Protein 6SYG (pdb70)

Foldseek 3Di:
DVQLVLVCQLPQLCPPQDPVLSVLVSVQKDKDWAAAFAWPAAFFDFLFKKKFWQAAWKFKDQVNHTDDIDGHGAIEGAQLPPDPGTAGFRTIIGGHHTTIMIMGTSVSVVVSCVVVVVSVVSNSVRDDHRYYGGD

Sequence (135 aa):
GAMGRSLLQHCKPFRGATKGCLRALAMMKFKTTHAPPGDTLLVHAGDLLTALYFISRGSIEILRGDDVVVAILGKNDIFGEPLNLYARPGKSNGDVRALTYCCDLHKIHRDDLLEVLDMYPEFSDHFWSSSLEITFNLRD

Nearest PDB structures (foldseek):
  4l11-assembly1_A  TM=9.552E-01  e=1.333E-21  Anopheles gambiae
  4f8a-assembly1_A  TM=9.637E-01  e=8.005E-19  Mus musculus
  4llo-assembly2_C  TM=9.633E-01  e=3.661E-18  Mus musculus
  7yid-assembly1_A  TM=9.617E-01  e=4.427E-18  Homo sapiens
  6pbx-assembly1_A  TM=9.293E-01  e=2.070E-18  Rattus norvegicus

GO terms:
  GO:0005242 inward rectifier potassium channel activity (F, IDA)
  GO:0006813 potassium ion transport (P, IDA)
  GO:0005216 monoatomic ion channel activity (F, IDA)
  GO:0005249 voltage-gated potassium channel activity (F, IDA)
  GO:0005267 potassium channel activity (F, IDA)
  GO:0042391 regulation of membrane potential (P, IDA)
  GO:0044877 protein-containing complex binding (F, IDA)
  GO:0021510 spinal cord development (P, IEP)
  GO:0097110 scaffold protein binding (F, IPI)
  GO:0005515 protein binding (F, IPI)

B-factor: mean 19.95, std 10.57, range [8.46, 58.56]

InterPro domains:
  IPR000014 PAS domain [PF13426] (37-129)
  IPR000014 PAS domain [PS50112] (41-70)
  IPR000014 PAS domain [TIGR00229] (38-128)
  IPR000014 PAS domain [cd00130] (41-132)
  IPR000595 Cyclic nucleotide-binding domain [PF00027] (764-845)
  IPR000595 Cyclic nucleotide-binding domain [PS50042] (744-844)
  IPR000595 Cyclic nucleotide-binding domain [SM00100] (744-862)
  IPR000595 Cyclic nucleotide-binding domain [cd00038] (744-855)
  IPR000700 PAS-associated, C-terminal [PS50113] (92-144)
  IPR001610 PAC motif [SM00086] (93-135)
  IPR003938 Potassium channel, voltage-dependent, EAG/ELK/ERG-like [PR01463] (404-413)
  IPR003938 Potassium channel, voltage-dependent, EAG/ELK/ERG-like [PR01463] (422-429)
  IPR003938 Potassium channel, voltage-dependent, EAG/ELK/ERG-like [PR01463] (458-468)
  IPR003938 Potassium channel, voltage-dependent, EAG/ELK/ERG-like [PR01463] (469-478)
  IPR003938 Potassium channel, voltage-dependent, EAG/ELK/ERG-like [PR01463] (561-571)
  IPR003938 Potassium channel, voltage-dependent, EAG/ELK/ERG-like [PR01463] (613-630)
  IPR003938 Potassium channel, voltage-dependent, EAG/ELK/ERG-like [PR01463] (639-650)
  IPR003938 Potassium channel, voltage-dependent, EAG/ELK/ERG-like [PR01463] (657-666)
  IPR003938 Potassium channel, voltage-dependent, EAG/ELK/ERG-like [PR01463] (707-714)
  IPR003938 Potassium channel, voltage-dependent, EAG/ELK/ERG-like [PR01463] (824-832)

Radius of gyration: 14.23 Å; Cα contacts (8 Å, |Δi|>4): 290; chains: 1; bounding box: 32×26×42 Å

Structure (mmCIF, N/CA/C/O backbone):
data_6SYG
#
_entry.id   6SYG
#
_cell.length_a   57.493
_cell.length_b   90.649
_cell.length_c   61.111
_cell.angle_alpha   90.000
_cell.angle_beta   90.000
_cell.angle_gamma   90.000
#
_symmetry.space_group_name_H-M   'C 2 2 21'
#
loop_
_entity.id
_entity.type
_entity.pdbx_description
1 polymer 'Potassium voltage-gated channel subfamily H member 2'
2 water water
#
loop_
_atom_site.group_PDB
_atom_site.id
_atom_site.type_symbol
_atom_site.label_atom_id
_atom_site.label_alt_id
_atom_site.label_comp_id
_atom_site.label_asym_id
_atom_site.label_entity_id
_atom_site.label_seq_id
_atom_site.pdbx_PDB_ins_code
_atom_site.Cartn_x
_atom_site.Cartn_y
_atom_site.Cartn_z
_atom_site.occupancy
_atom_site.B_iso_or_equiv
_atom_site.auth_seq_id
_atom_site.auth_comp_id
_atom_site.auth_asym_id
_atom_site.auth_atom_id
_atom_site.pdbx_PDB_model_num
ATOM 1 N N . GLY A 1 1 ? -17.93746 -20.24191 14.13125 1.000 23.00761 730 GLY A N 1
ATOM 2 C CA . GLY A 1 1 ? -19.20191 -19.68080 13.68522 1.000 22.34445 730 GLY A CA 1
ATOM 3 C C . GLY A 1 1 ? -19.56097 -20.11155 12.27500 1.000 26.80454 730 GLY A C 1
ATOM 4 O O . GLY A 1 1 ? -18.77823 -20.81019 11.63886 1.000 24.44352 730 GLY A O 1
ATOM 5 N N . ALA A 1 2 ? -20.73524 -19.68888 11.78503 1.000 25.29422 731 ALA A N 1
ATOM 6 C CA . ALA A 1 2 ? -21.20430 -20.15380 10.48038 1.000 19.86277 731 ALA A CA 1
ATOM 7 C C . ALA A 1 2 ? -20.27412 -19.70794 9.36197 1.000 17.28172 731 ALA A C 1
ATOM 8 O O . ALA A 1 2 ? -19.95905 -20.49821 8.46923 1.000 20.06174 731 ALA A O 1
ATOM 10 N N . MET A 1 3 ? -19.81514 -18.45182 9.39101 1.000 18.80140 732 MET A N 1
ATOM 11 C CA . MET A 1 3 ? -18.92263 -18.00400 8.32504 1.000 15.63270 732 MET A CA 1
ATOM 12 C C . MET A 1 3 ? -17.61427 -18.78510 8.33670 1.000 14.26535 732 MET A C 1
ATOM 13 O O . MET A 1 3 ? -17.10942 -19.16957 7.27335 1.000 16.33463 732 MET A O 1
ATOM 18 N N . GLY A 1 4 ? -17.03454 -19.00655 9.52102 1.000 14.39664 733 GLY A N 1
ATOM 19 C CA . GLY A 1 4 ? -15.80791 -19.78111 9.58427 1.000 15.75772 733 GLY A CA 1
ATOM 20 C C . GLY A 1 4 ? -15.97959 -21.15903 8.97877 1.000 16.67934 733 GLY A C 1
ATOM 21 O O . GLY A 1 4 ? -15.15877 -21.60200 8.16985 1.000 15.14413 733 GLY A O 1
ATOM 22 N N . ARG A 1 5 ? -17.09508 -21.81743 9.29037 1.000 14.40405 734 ARG A N 1
ATOM 23 C CA . ARG A 1 5 ? -17.35935 -23.13070 8.71503 1.000 13.68871 734 ARG A CA 1
ATOM 24 C C . ARG A 1 5 ? -17.52980 -23.05045 7.20723 1.000 16.20473 734 ARG A C 1
ATOM 25 O O . ARG A 1 5 ? -17.06643 -23.93732 6.47796 1.000 16.98938 734 ARG A O 1
ATOM 33 N N . SER A 1 6 ? -18.20466 -22.00224 6.72400 1.000 15.05026 735 SER A N 1
ATOM 34 C CA . SER A 1 6 ? -18.36681 -21.82997 5.28513 1.000 17.55549 735 SER A CA 1
ATOM 35 C C . SER A 1 6 ? -17.01830 -21.65253 4.59740 1.000 17.29414 735 SER A C 1
ATOM 36 O O . SER A 1 6 ? -16.78292 -22.20250 3.50896 1.000 16.16713 735 SER A O 1
ATOM 39 N N . LEU A 1 7 ? -16.12511 -20.87379 5.21157 1.000 14.75060 736 LEU A N 1
ATOM 40 C CA . LEU A 1 7 ? -14.82070 -20.64105 4.60474 1.000 13.41702 736 LEU A CA 1
ATOM 41 C C . LEU A 1 7 ? -14.01379 -21.92429 4.51337 1.000 12.49930 736 LEU A C 1
ATOM 42 O O . LEU A 1 7 ? -13.24692 -22.09521 3.55954 1.000 14.87882 736 LEU A O 1
ATOM 47 N N . LEU A 1 8 ? -14.18047 -22.84194 5.47276 1.000 12.52990 737 LEU A N 1
ATOM 48 C CA . LEU A 1 8 ? -13.42866 -24.08827 5.43992 1.000 14.02245 737 LEU A CA 1
ATOM 49 C C . LEU A 1 8 ? -13.75607 -24.93034 4.21227 1.000 15.15439 737 LEU A C 1
ATOM 50 O O . LEU A 1 8 ? -12.97508 -25.81716 3.85604 1.000 14.66673 737 LEU A O 1
ATOM 55 N N . GLN A 1 9 ? -14.88286 -24.68119 3.55128 1.000 17.42523 738 GLN A N 1
ATOM 56 C CA . GLN A 1 9 ? -15.14314 -25.40823 2.31402 1.000 17.58225 738 GLN A CA 1
ATOM 57 C C . GLN A 1 9 ? -14.09867 -25.08886 1.24259 1.000 15.85524 738 GLN A C 1
ATOM 58 O O . GLN A 1 9 ? -13.89904 -25.89646 0.32053 1.000 18.61942 738 GLN A O 1
ATOM 64 N N . HIS A 1 10 ? -13.41354 -23.95076 1.36131 1.000 17.99409 739 HIS A N 1
ATOM 65 C CA . HIS A 1 10 ? -12.24407 -23.61771 0.53836 1.000 17.04106 739 HIS A CA 1
ATOM 66 C C . HIS A 1 10 ? -10.98855 -24.14854 1.23888 1.000 25.34746 739 HIS A C 1
ATOM 67 O O . HIS A 1 10 ? -10.17516 -23.41675 1.81721 1.000 26.13655 739 HIS A O 1
ATOM 74 N N . CYS A 1 11 ? -10.88036 -25.46589 1.20533 1.000 21.25781 740 CYS A N 1
ATOM 75 C CA . CYS A 1 11 ? -9.93409 -26.28465 1.94903 1.000 21.44997 740 CYS A CA 1
ATOM 76 C C . CYS A 1 11 ? -8.51321 -25.72706 2.05417 1.000 22.13451 740 CYS A C 1
ATOM 77 O O . CYS A 1 11 ? -8.08974 -25.32016 3.14190 1.000 20.54263 740 CYS A O 1
ATOM 80 N N . LYS A 1 12 ? -7.76527 -25.68852 0.96314 1.000 17.32942 741 LYS A N 1
ATOM 81 C CA . LYS A 1 12 ? -6.33043 -25.50220 1.15651 1.000 17.25135 741 LYS A CA 1
ATOM 82 C C . LYS A 1 12 ? -5.93987 -24.12177 1.69627 1.000 16.88183 741 LYS A C 1
ATOM 83 O O . LYS A 1 12 ? -5.09730 -24.04447 2.60526 1.000 15.47682 741 LYS A O 1
ATOM 85 N N . PRO A 1 13 ? -6.49045 -23.01082 1.18802 1.000 18.89518 742 PRO A N 1
ATOM 86 C CA . PRO A 1 13 ? -6.02081 -21.70571 1.69531 1.000 16.37331 742 PRO A CA 1
ATOM 87 C C . PRO A 1 13 ? -6.27548 -21.49933 3.17793 1.000 13.97061 742 PRO A C 1
ATOM 88 O O . PRO A 1 13 ? -5.49871 -20.79630 3.84553 1.000 15.05994 742 PRO A O 1
ATOM 92 N N . PHE A 1 14 ? -7.30061 -22.14013 3.73974 1.000 13.38264 743 PHE A N 1
ATOM 93 C CA . PHE A 1 14 ? -7.62089 -21.95805 5.15070 1.000 12.65745 743 PHE A CA 1
ATOM 94 C C . PHE A 1 14 ? -7.04701 -23.05142 6.03040 1.000 10.09031 743 PHE A C 1
ATOM 95 O O . PHE A 1 14 ? -7.22281 -23.00308 7.25613 1.000 11.14867 743 PHE A O 1
ATOM 103 N N . ARG A 1 15 ? -6.36009 -24.02378 5.43206 1.000 11.39858 744 ARG A N 1
ATOM 104 C CA . ARG A 1 15 ? -5.70656 -25.07862 6.20233 1.000 11.27792 744 ARG A CA 1
ATOM 105 C C . ARG A 1 15 ? -4.72705 -24.50350 7.21444 1.000 14.54635 744 ARG A C 1
ATOM 106 O O . ARG A 1 15 ? -3.85458 -23.69482 6.87940 1.000 15.17507 744 ARG A O 1
ATOM 114 N N . GLY A 1 16 ? -4.87588 -24.92115 8.46588 1.000 10.05238 745 GLY A N 1
ATOM 115 C CA . GLY A 1 16 ? -3.94685 -24.50901 9.50365 1.000 11.10709 745 GLY A CA 1
ATOM 116 C C . GLY A 1 16 ? -4.28786 -23.21680 10.19970 1.000 11.93880 745 GLY A C 1
ATOM 117 O O . GLY A 1 16 ? -3.64545 -22.89770 11.21109 1.000 14.00793 745 GLY A O 1
ATOM 118 N N . ALA A 1 17 ? -5.27695 -22.46119 9.71170 1.000 9.20189 746 ALA A N 1
ATOM 119 C CA . ALA A 1 17 ? -5.73220 -21.30234 10.47285 1.000 9.58418 746 ALA A CA 1
ATOM 120 C C . ALA A 1 17 ? -6.21184 -21.74647 11.84815 1.000 10.72360 746 ALA A C 1
ATOM 121 O O . ALA A 1 17 ? -7.07291 -22.63227 11.96066 1.000 11.36402 746 ALA A O 1
ATOM 123 N N . THR A 1 18 ? -5.66651 -21.12347 12.89498 1.000 11.74643 747 THR A N 1
ATOM 124 C CA . THR A 1 18 ? -6.14265 -21.37730 14.25015 1.000 11.57565 747 THR A CA 1
ATOM 125 C C . THR A 1 18 ? -7.52031 -20.76220 14.44017 1.000 10.36287 747 THR A C 1
ATOM 126 O O . THR A 1 18 ? -8.00734 -19.99537 13.60512 1.000 11.73007 747 THR A O 1
ATOM 130 N N . LYS A 1 19 ? -8.14324 -21.09095 15.56732 1.000 10.90499 748 LYS A N 1
ATOM 131 C CA . LYS A 1 19 ? -9.46604 -20.55508 15.85183 1.000 10.27332 748 LYS A CA 1
ATOM 132 C C . LYS A 1 19 ? -9.46220 -19.03512 15.79504 1.000 10.32048 748 LYS A C 1
ATOM 133 O O . LYS A 1 19 ? -10.33798 -18.41610 15.17558 1.000 12.59694 748 LYS A O 1
ATOM 139 N N . GLY A 1 20 ? -8.46563 -18.40813 16.42028 1.000 9.95894 749 GLY A N 1
ATOM 140 C CA . GLY A 1 20 ? -8.45449 -16.95686 16.42963 1.000 9.94300 749 GLY A CA 1
ATOM 141 C C . GLY A 1 20 ? -8.23905 -16.37581 15.04787 1.000 9.55109 749 GLY A C 1
ATOM 142 O O . GLY A 1 20 ? -8.81078 -15.33531 14.70221 1.000 12.04351 749 GLY A O 1
ATOM 143 N N . CYS A 1 21 ? -7.41649 -17.04477 14.23628 1.000 10.07582 750 CYS A N 1
ATOM 144 C CA . CYS A 1 21 ? -7.15981 -16.55669 12.88725 1.000 12.72268 750 CYS A CA 1
ATOM 145 C C . CYS A 1 21 ? -8.38913 -16.74231 12.00609 1.000 12.06011 750 CYS A C 1
ATOM 146 O O . CYS A 1 21 ? -8.80140 -15.82046 11.30428 1.000 12.15535 750 CYS A O 1
ATOM 149 N N . LEU A 1 22 ? -9.01613 -17.92025 12.05705 1.000 10.40963 751 LEU A N 1
ATOM 150 C CA . LEU A 1 22 ? -10.21521 -18.13469 11.24790 1.000 11.91655 751 LEU A CA 1
ATOM 151 C C . LEU A 1 22 ? -11.33671 -17.19728 11.68184 1.000 13.96973 751 LEU A C 1
ATOM 152 O O . LEU A 1 22 ? -12.07193 -16.66416 10.84006 1.000 12.23536 751 LEU A O 1
ATOM 157 N N . ARG A 1 23 ? -11.46140 -16.94828 12.98487 1.000 12.32003 752 ARG A N 1
ATOM 158 C CA . ARG A 1 23 ? -12.49415 -16.036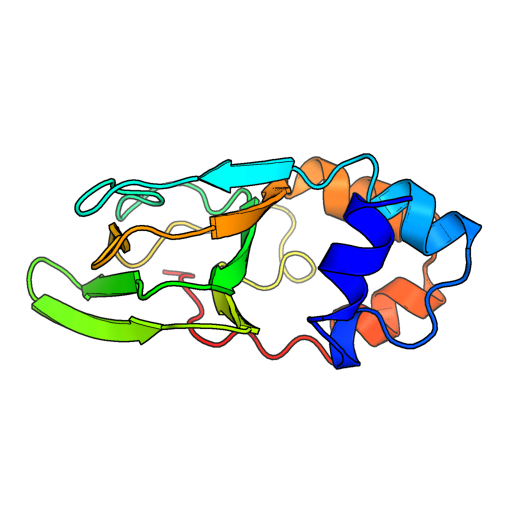95 13.45616 1.000 12.38721 752 ARG A CA 1
ATOM 159 C C . ARG A 1 23 ? -12.25542 -14.62980 12.93415 1.000 10.62964 752 ARG A C 1
ATOM 160 O O . ARG A 1 23 ? -13.19980 -13.94169 12.53009 1.000 12.52023 752 ARG A O 1
ATOM 168 N N . ALA A 1 24 ? -10.99773 -14.17437 12.96079 1.000 11.77939 753 ALA A N 1
ATOM 169 C CA . ALA A 1 24 ? -10.68371 -12.82519 12.48637 1.000 11.35141 753 ALA A CA 1
ATOM 170 C C . ALA A 1 24 ? -10.94326 -12.69473 10.98776 1.000 13.11787 753 ALA A C 1
ATOM 171 O O . ALA A 1 24 ? -11.45490 -11.66854 10.52964 1.000 14.09587 753 ALA A O 1
ATOM 173 N N . LEU A 1 25 ? -10.58092 -13.71370 10.21330 1.000 9.95238 754 LEU A N 1
ATOM 174 C CA . LEU A 1 25 ? -10.91102 -13.71971 8.78813 1.000 10.38930 754 LEU A CA 1
ATOM 175 C C . LEU A 1 25 ? -12.41678 -13.70830 8.57202 1.000 12.97504 754 LEU A C 1
ATOM 176 O O . LEU A 1 25 ? -12.93501 -12.92724 7.76163 1.000 14.00461 754 LEU A O 1
ATOM 181 N N . ALA A 1 26 ? -13.13639 -14.58062 9.29457 1.000 11.68217 755 ALA A N 1
ATOM 182 C CA . ALA A 1 26 ? -14.57681 -14.69783 9.12208 1.000 11.63768 755 ALA A CA 1
ATOM 183 C C . ALA A 1 26 ? -15.29808 -13.38342 9.42013 1.000 14.90601 755 ALA A C 1
ATOM 184 O O . ALA A 1 26 ? -16.31224 -13.07454 8.78298 1.000 17.45120 755 ALA A O 1
ATOM 186 N N . MET A 1 27 ? -14.80127 -12.60455 10.38779 1.000 12.19499 756 MET A N 1
ATOM 187 C CA A MET A 1 27 ? -15.44518 -11.33753 10.72911 0.500 15.79992 756 MET A CA 1
ATOM 188 C CA B MET A 1 27 ? -15.45773 -11.34485 10.72506 0.500 15.79509 756 MET A CA 1
ATOM 189 C C . MET A 1 27 ? -15.39237 -10.34771 9.57598 1.000 14.80019 756 MET A C 1
ATOM 190 O O . MET A 1 27 ? -16.27225 -9.47975 9.45753 1.000 17.93914 756 MET A O 1
ATOM 199 N N . LYS A 1 28 ? -14.37692 -10.45835 8.71976 1.000 11.99322 757 LYS A N 1
ATOM 200 C CA . LYS A 1 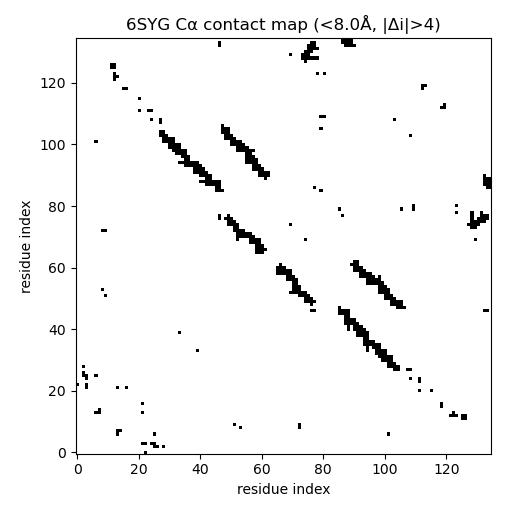28 ? -14.22268 -9.53348 7.60447 1.000 11.29271 757 LYS A CA 1
ATOM 201 C C . LYS A 1 28 ? -14.77984 -10.06205 6.29440 1.000 11.81094 757 LYS A C 1
ATOM 202 O O . LYS A 1 28 ? -15.06886 -9.25714 5.40167 1.000 15.49369 757 LYS A O 1
ATOM 208 N N . PHE A 1 29 ? -14.90745 -11.37755 6.12528 1.000 11.64654 758 PHE A N 1
ATOM 209 C CA . PHE A 1 29 ? -15.58488 -11.90057 4.94231 1.000 11.24338 758 PHE A CA 1
ATOM 210 C C . PHE A 1 29 ? -17.07777 -11.60739 5.00377 1.000 14.05840 758 PHE A C 1
ATOM 211 O O . PHE A 1 29 ? -17.68779 -11.58078 6.07759 1.000 15.39213 758 PHE A O 1
ATOM 219 N N . LYS A 1 30 ? -17.67214 -11.42166 3.83411 1.000 13.70503 759 LYS A N 1
ATOM 220 C CA . LYS A 1 30 ? -19.11498 -11.28401 3.70467 1.000 15.33755 759 LYS A CA 1
ATOM 221 C C . LYS A 1 30 ? -19.58403 -12.27151 2.65500 1.000 15.93078 759 LYS A C 1
ATOM 222 O O . LYS A 1 30 ? -18.83110 -12.62088 1.74848 1.000 16.17023 759 LYS A O 1
ATOM 226 N N . THR A 1 31 ? -20.83195 -12.71692 2.76179 1.000 16.98958 760 THR A N 1
ATOM 227 C CA . THR A 1 31 ? -21.41552 -13.53405 1.70343 1.000 16.73409 760 THR A CA 1
ATOM 228 C C . THR A 1 31 ? -22.19545 -12.64067 0.74511 1.000 20.28115 760 THR A C 1
ATOM 229 O O . THR A 1 31 ? -23.14258 -11.95103 1.15482 1.000 21.71124 760 THR A O 1
ATOM 233 N N . THR A 1 32 ? -21.77934 -12.63849 -0.51592 1.000 16.85958 761 THR A N 1
ATOM 234 C CA . THR A 1 32 ? -22.46255 -11.94014 -1.59741 1.000 19.15366 761 THR A CA 1
ATOM 235 C C . THR A 1 32 ? -23.39408 -12.92651 -2.28851 1.000 17.29396 761 THR A C 1
ATOM 236 O O . THR A 1 32 ? -22.97386 -14.03650 -2.62761 1.000 18.37554 761 THR A O 1
ATOM 240 N N . HIS A 1 33 ? -24.65506 -12.52950 -2.50314 1.000 16.42189 762 HIS A N 1
ATOM 241 C CA . HIS A 1 33 ? -25.64049 -13.36819 -3.19560 1.000 16.11742 762 HIS A CA 1
ATOM 242 C C . HIS A 1 33 ? -26.00997 -12.69621 -4.51251 1.000 23.80074 762 HIS A C 1
ATOM 243 O O . HIS A 1 33 ? -26.91909 -11.86050 -4.54787 1.000 25.43151 762 HIS A O 1
ATOM 250 N N . ALA A 1 34 ? -25.36035 -13.11368 -5.60596 1.000 14.81453 763 ALA A N 1
ATOM 251 C CA . ALA A 1 34 ? -25.51523 -12.41812 -6.87718 1.000 14.93497 763 ALA A CA 1
ATOM 252 C C . ALA A 1 34 ? -26.56308 -13.11788 -7.72802 1.000 15.52722 763 ALA A C 1
ATOM 253 O O . ALA A 1 34 ? -26.45549 -14.33053 -7.96492 1.000 17.07147 763 ALA A O 1
ATOM 255 N N . PRO A 1 35 ? -27.57896 -12.40599 -8.20081 1.000 9.97863 764 PRO A N 1
ATOM 256 C CA . PRO A 1 35 ? -28.55421 -13.01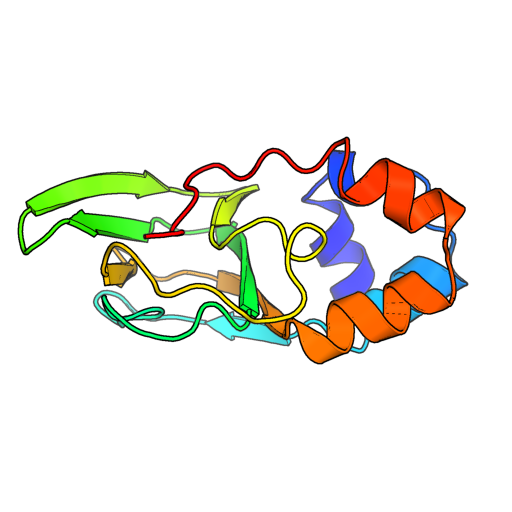365 -9.11434 1.000 10.08212 764 PRO A CA 1
ATOM 257 C C . PRO A 1 35 ? -27.97227 -13.10785 -10.51486 1.000 9.66646 764 PRO A C 1
ATOM 258 O O . PRO A 1 35 ? -26.99766 -12.41158 -10.82930 1.000 11.40429 764 PRO A O 1
ATOM 262 N N . PRO A 1 36 ? -28.55516 -13.93814 -11.37931 1.000 9.81160 765 PRO A N 1
ATOM 263 C CA . PRO A 1 36 ? -28.05775 -14.04297 -12.75880 1.000 9.96329 765 PRO A CA 1
ATOM 264 C C . PRO A 1 36 ? -27.90524 -12.69432 -13.43808 1.000 10.73304 765 PRO A C 1
ATOM 265 O O . PRO A 1 36 ? -28.78433 -11.82983 -13.36799 1.000 12.22193 765 PRO A O 1
ATOM 269 N N . GLY A 1 37 ? -26.76164 -12.52572 -14.09459 1.000 9.96650 766 GLY A N 1
ATOM 270 C CA . GLY A 1 37 ? -26.45260 -11.33206 -14.84075 1.000 11.26348 766 GLY A CA 1
ATOM 271 C C . GLY A 1 37 ? -25.82167 -10.21595 -14.03948 1.000 11.95658 766 GLY A C 1
A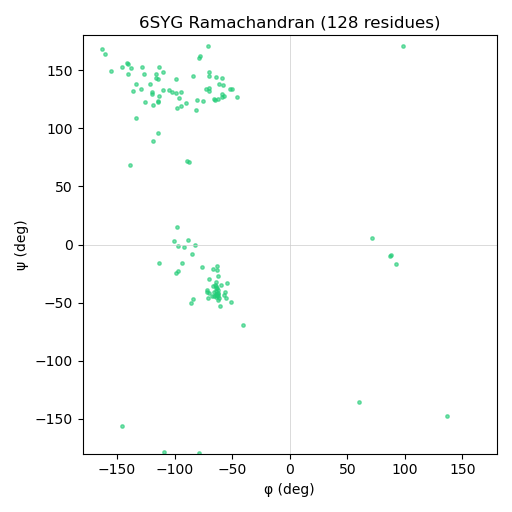TOM 272 O O . GLY A 1 37 ? -25.39495 -9.21783 -14.63821 1.000 15.89958 766 GLY A O 1
ATOM 273 N N . ASP A 1 38 ? -25.78030 -10.31407 -12.71051 1.000 12.15687 767 ASP A N 1
ATOM 274 C CA . ASP A 1 38 ? -25.19840 -9.21111 -11.95261 1.000 12.03406 767 ASP A CA 1
ATOM 275 C C . ASP A 1 38 ? -23.69430 -9.16293 -12.18299 1.000 13.73496 767 ASP A C 1
ATOM 276 O O . ASP A 1 38 ? -23.01334 -10.19569 -12.16751 1.000 13.65089 767 ASP A O 1
ATOM 281 N N . THR A 1 39 ? -23.17578 -7.95870 -12.42475 1.000 15.62536 768 THR A N 1
ATOM 282 C CA . THR A 1 39 ? -21.74417 -7.77357 -12.63273 1.000 12.87208 768 THR A CA 1
ATOM 283 C C . THR A 1 39 ? -21.07135 -7.50023 -11.29800 1.000 15.30351 768 THR A C 1
ATOM 284 O O . THR A 1 39 ? -21.40985 -6.52214 -10.60878 1.000 22.09677 768 THR A O 1
ATOM 288 N N . LEU A 1 40 ? -20.10986 -8.35161 -10.94349 1.000 12.93671 769 LEU A N 1
ATOM 289 C CA A LEU A 1 40 ? -19.38600 -8.19799 -9.68933 0.500 12.24486 769 LEU A CA 1
ATOM 290 C CA B LEU A 1 40 ? -19.37567 -8.20764 -9.69137 0.500 12.30545 769 LEU A CA 1
ATOM 291 C C . LEU A 1 40 ? -18.15315 -7.32031 -9.83957 1.000 11.23212 769 LEU A C 1
ATOM 292 O O . LEU A 1 40 ? -17.82323 -6.55974 -8.91977 1.000 14.81802 769 LEU A O 1
ATOM 301 N N . VAL A 1 41 ? -17.48170 -7.40197 -10.98279 1.000 11.25327 770 VAL A N 1
ATOM 302 C CA . VAL A 1 41 ? -16.28553 -6.62442 -11.28786 1.000 12.55089 770 VAL A CA 1
ATOM 303 C C . VAL A 1 41 ? -16.42698 -6.11460 -12.70932 1.000 11.06092 770 VAL A C 1
ATOM 304 O O . VAL A 1 41 ? -16.77652 -6.88093 -13.61036 1.000 12.19902 770 VAL A O 1
ATOM 308 N N . HIS A 1 42 ? -16.18116 -4.82919 -12.91323 1.000 11.38250 771 HIS A N 1
ATOM 309 C CA . HIS A 1 42 ? -16.14141 -4.23665 -14.24451 1.000 13.13088 771 HIS A CA 1
ATOM 310 C C . HIS A 1 42 ? -14.70711 -4.09740 -14.72936 1.000 10.76028 771 HIS A C 1
ATOM 311 O O . HIS A 1 42 ? -13.80614 -3.78667 -13.94509 1.000 12.20771 771 HIS A O 1
ATOM 318 N N . ALA A 1 43 ? -14.49586 -4.32188 -16.02465 1.000 12.46800 772 ALA A N 1
ATOM 319 C CA . ALA A 1 43 ? -13.17550 -4.08489 -16.59311 1.000 11.30737 772 ALA A CA 1
ATOM 320 C C . ALA A 1 43 ? -12.70044 -2.68254 -16.23923 1.000 11.32683 772 ALA A C 1
ATOM 321 O O . ALA A 1 43 ? -13.45644 -1.71220 -16.34124 1.000 13.90491 772 ALA A O 1
ATOM 323 N N . GLY A 1 44 ? -11.44164 -2.59039 -15.79140 1.000 10.59251 773 GLY A N 1
ATOM 324 C CA . GLY A 1 44 ? -10.84656 -1.33311 -15.39331 1.000 11.06758 773 GLY A CA 1
ATOM 325 C C . GLY A 1 44 ? -10.97499 -0.98530 -13.91650 1.000 13.64372 773 GLY A C 1
ATOM 326 O O . GLY A 1 44 ? -10.25993 -0.08081 -13.45275 1.000 15.37978 773 GLY A O 1
ATOM 327 N N . ASP A 1 45 ? -11.88459 -1.64678 -13.19267 1.000 12.77964 774 ASP A N 1
ATOM 328 C CA . ASP A 1 45 ? -12.06495 -1.45306 -11.74558 1.000 12.53297 774 ASP A CA 1
ATOM 329 C C . ASP A 1 45 ? -10.77828 -1.77201 -10.99564 1.000 12.28868 774 ASP A C 1
ATOM 330 O O . ASP A 1 45 ? -10.11002 -2.76363 -11.29446 1.000 12.11083 774 ASP A O 1
ATOM 335 N N . LEU A 1 46 ? -10.49079 -1.01198 -9.93963 1.000 12.25569 775 LEU A N 1
ATOM 336 C CA . LEU A 1 46 ? -9.45863 -1.44016 -9.00218 1.000 11.60233 775 LEU A CA 1
ATOM 337 C C . LEU A 1 46 ? -9.82825 -2.77537 -8.35222 1.000 11.53585 775 LEU A C 1
ATOM 338 O O . LEU A 1 46 ? -10.97662 -2.99877 -7.94062 1.000 13.37734 775 LEU A O 1
ATOM 343 N N . LEU A 1 47 ? -8.83454 -3.66238 -8.23210 1.000 12.61834 776 LEU A N 1
ATOM 344 C CA . LEU A 1 47 ? -9.05826 -5.02559 -7.73040 1.000 11.92618 776 LEU A CA 1
ATOM 345 C C . LEU A 1 47 ? -8.96468 -5.05426 -6.20666 1.000 14.46997 776 LEU A C 1
ATOM 346 O O . LEU A 1 47 ? -8.05985 -5.64335 -5.60759 1.000 18.62877 776 LEU A O 1
ATOM 351 N N . THR A 1 48 ? -9.96962 -4.46389 -5.58064 1.000 12.58836 777 THR A N 1
ATOM 352 C CA . THR A 1 48 ? -9.92939 -4.24307 -4.14082 1.000 12.88764 777 THR A CA 1
ATOM 353 C C . THR A 1 48 ? -10.68997 -5.29789 -3.33997 1.000 11.95239 777 THR A C 1
ATOM 354 O O . THR A 1 48 ? -10.93564 -5.08751 -2.15625 1.000 12.29455 777 THR A O 1
ATOM 358 N N . ALA A 1 49 ? -11.03322 -6.43002 -3.94038 1.000 12.78495 778 ALA A N 1
ATOM 359 C CA . ALA A 1 49 ? -11.59853 -7.53963 -3.18290 1.000 14.20483 778 ALA A CA 1
ATOM 360 C C . ALA A 1 49 ? -11.13732 -8.85612 -3.78194 1.000 11.09061 778 ALA A C 1
ATOM 361 O O . ALA A 1 49 ? -10.86468 -8.95899 -4.97922 1.000 14.42463 778 ALA A O 1
ATOM 363 N N . LEU A 1 50 ? -11.07683 -9.86596 -2.93024 1.000 10.38564 779 LEU A N 1
ATOM 364 C CA . LEU A 1 50 ? -10.77566 -11.23108 -3.32176 1.000 11.21226 779 LEU A CA 1
ATOM 365 C C . LEU A 1 50 ? -12.04585 -12.06090 -3.16010 1.000 11.63215 779 LEU A C 1
ATOM 366 O O . LEU A 1 50 ? -12.72187 -11.95040 -2.13013 1.000 11.28523 779 LEU A O 1
ATOM 371 N N . TYR A 1 51 ? -12.37726 -12.87112 -4.17249 1.000 9.88858 780 TYR A N 1
ATOM 372 C CA . TYR A 1 51 ? -13.65537 -13.58225 -4.22132 1.000 10.29325 780 TYR A CA 1
ATOM 373 C C . TYR A 1 51 ? -13.44506 -15.08892 -4.26807 1.000 11.07555 780 TYR A C 1
ATOM 374 O O . TYR A 1 51 ? -12.70966 -15.59123 -5.12187 1.000 11.26302 780 TYR A O 1
ATOM 383 N N . PHE A 1 52 ? -14.13618 -15.80570 -3.38458 1.000 10.39836 781 PHE A N 1
ATOM 384 C CA . PHE A 1 52 ? -14.19524 -17.26944 -3.39351 1.000 9.00767 781 PHE A CA 1
ATOM 385 C C . PHE A 1 52 ? -15.62931 -17.69472 -3.70484 1.000 10.16834 781 PHE A C 1
ATOM 386 O O . PHE A 1 52 ? -16.55204 -17.29903 -2.99371 1.000 12.81660 781 PHE A O 1
ATOM 394 N N . ILE A 1 53 ? -15.83125 -18.47765 -4.76828 1.000 8.95092 782 ILE A N 1
ATOM 395 C CA . ILE A 1 53 ? -17.19498 -18.88646 -5.12378 1.000 9.23615 782 ILE A CA 1
ATOM 396 C C . ILE A 1 53 ? -17.62444 -20.05074 -4.24231 1.000 11.48362 782 ILE A C 1
ATOM 397 O O . ILE A 1 53 ? -16.93830 -21.07565 -4.18009 1.000 12.00400 782 ILE A O 1
ATOM 402 N N . SER A 1 54 ? -18.75434 -19.88670 -3.54482 1.000 11.25412 783 SER A N 1
ATOM 403 C CA . SER A 1 54 ? -19.29303 -20.97785 -2.74098 1.000 13.03085 783 SER A CA 1
ATOM 404 C C . SER A 1 54 ? -20.13206 -21.91897 -3.59401 1.000 13.64679 783 SER A C 1
ATOM 405 O O . SER A 1 54 ? -19.98452 -23.13958 -3.50705 1.000 16.74557 783 SER A O 1
ATOM 408 N N . ARG A 1 55 ? -21.02049 -21.36146 -4.42420 1.000 15.44922 784 ARG A N 1
ATOM 409 C CA . ARG A 1 55 ? -21.76128 -22.15072 -5.40455 1.000 15.23204 784 ARG A CA 1
ATOM 410 C C . ARG A 1 55 ? -22.29987 -21.21951 -6.48007 1.000 14.28659 784 ARG A C 1
ATOM 411 O O . ARG A 1 55 ? -22.34876 -19.99964 -6.30013 1.000 13.50373 784 ARG A O 1
ATOM 419 N N . GLY A 1 56 ? -22.70038 -21.81678 -7.60174 1.000 11.92828 785 GLY A N 1
ATOM 420 C CA . GLY A 1 56 ? -23.12714 -21.06822 -8.76681 1.000 11.00103 785 GLY A CA 1
ATOM 421 C C . GLY A 1 56 ? -22.01355 -20.93539 -9.78510 1.000 10.73849 785 GLY A C 1
ATOM 422 O O . GLY A 1 56 ? -20.85160 -21.25714 -9.53269 1.000 13.54880 785 GLY A O 1
ATOM 423 N N . SER A 1 57 ? -22.38907 -20.43526 -10.96320 1.000 9.05430 786 SER A N 1
ATOM 424 C CA . SER A 1 57 ? -21.45468 -20.24536 -12.06321 1.000 9.18653 786 SER A CA 1
ATOM 425 C C . SER A 1 57 ? -21.28000 -18.76178 -12.37830 1.000 10.28357 786 SER A C 1
ATOM 426 O O . SER A 1 57 ? -22.24802 -17.98688 -12.35480 1.000 10.16245 786 SER A O 1
ATOM 429 N N . ILE A 1 58 ? -20.04378 -18.40228 -12.70843 1.000 9.65351 787 ILE A N 1
ATOM 430 C CA . ILE A 1 58 ? -19.62308 -17.04147 -13.02395 1.000 11.51487 787 ILE A CA 1
ATOM 431 C C . ILE A 1 58 ? -19.03551 -17.01892 -14.43281 1.000 10.95377 787 ILE A C 1
ATOM 432 O O . ILE A 1 58 ? -18.27005 -17.92126 -14.79382 1.000 10.66479 787 ILE A O 1
ATOM 437 N N . GLU A 1 59 ? -19.36510 -15.98293 -15.21925 1.000 8.85427 788 GLU A N 1
ATOM 438 C CA . GLU A 1 59 ? -18.73136 -15.72681 -16.51436 1.000 8.72375 788 GLU A CA 1
ATOM 439 C C . GLU A 1 59 ? -17.64981 -14.66859 -16.34537 1.000 10.45990 788 GLU A C 1
ATOM 440 O O . GLU A 1 59 ? -17.90266 -13.63316 -15.72305 1.000 10.21425 788 GLU A O 1
ATOM 446 N N . ILE A 1 60 ? -16.44259 -14.93594 -16.86663 1.000 9.64292 789 ILE A N 1
ATOM 447 C CA . ILE A 1 60 ? -15.40751 -13.92094 -17.02679 1.000 9.98067 789 ILE A CA 1
ATOM 448 C C . ILE A 1 60 ? -15.39251 -13.51301 -18.48092 1.000 10.72005 789 ILE A C 1
ATOM 449 O O . ILE A 1 60 ? -15.35311 -14.37410 -19.36731 1.000 12.24581 789 ILE A O 1
ATOM 454 N N . LEU A 1 61 ? -15.41494 -12.21367 -18.72769 1.000 12.12457 790 LEU A N 1
ATOM 455 C CA . LEU A 1 61 ? -15.38272 -11.69153 -20.07756 1.000 15.44282 790 LEU A CA 1
ATOM 456 C C . LEU A 1 61 ? -14.10676 -10.89208 -20.28585 1.000 22.13632 790 LEU A C 1
ATOM 457 O O . LEU A 1 61 ? -13.56453 -10.28690 -19.35579 1.000 23.50350 790 LEU A O 1
ATOM 462 N N . ARG A 1 62 ? -13.59896 -10.95091 -21.50786 1.000 18.86274 791 ARG A N 1
ATOM 463 C CA . ARG A 1 62 ? -12.58242 -10.02289 -21.98959 1.000 20.63821 791 ARG A CA 1
ATOM 464 C C . ARG A 1 62 ? -13.22976 -9.30780 -23.15863 1.000 23.39028 791 ARG A C 1
ATOM 465 O O . ARG A 1 62 ? -13.65381 -9.95111 -24.12967 1.000 18.94313 791 ARG A O 1
ATOM 473 N N . GLY A 1 63 ? -13.34164 -7.99185 -23.05305 1.000 27.92781 792 GLY A N 1
ATOM 474 C CA . GLY A 1 63 ? -14.30790 -7.32970 -23.90430 1.000 26.73858 792 GLY A CA 1
ATOM 475 C C . GLY A 1 63 ? -15.68802 -7.87568 -23.61078 1.000 30.71287 792 GLY A C 1
ATOM 476 O O . GLY A 1 63 ? -16.08607 -8.04560 -22.45067 1.000 32.57839 792 GLY A O 1
ATOM 477 N N . ASP A 1 64 ? -16.43604 -8.16349 -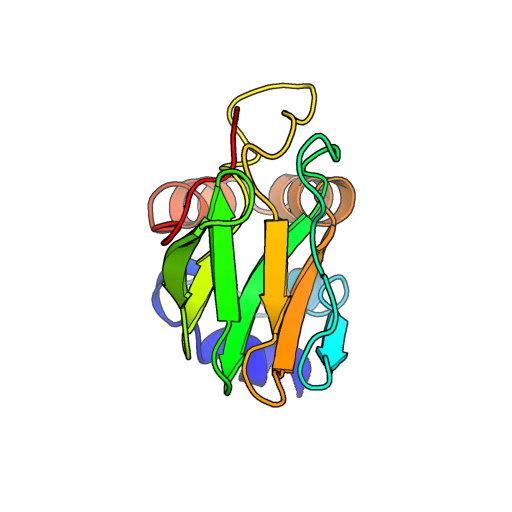24.67475 1.000 28.61806 793 ASP A N 1
ATOM 478 C CA A ASP A 1 64 ? -17.76117 -8.75721 -24.55903 0.500 28.36650 793 ASP A CA 1
ATOM 479 C CA B ASP A 1 64 ? -17.76565 -8.75064 -24.57678 0.500 28.39922 793 ASP A CA 1
ATOM 480 C C . ASP A 1 64 ? -17.76670 -10.24482 -24.90114 1.000 22.47707 793 ASP A C 1
ATOM 481 O O . ASP A 1 64 ? -18.82668 -10.81166 -25.18419 1.000 25.29908 793 ASP A O 1
ATOM 490 N N . VAL A 1 65 ? -16.60542 -10.89571 -24.86366 1.000 18.12917 794 VAL A N 1
ATOM 491 C CA . VAL A 1 65 ? -16.49071 -12.32323 -25.15783 1.000 15.02191 794 VAL A CA 1
ATOM 492 C C . VAL A 1 65 ? -16.29892 -13.07741 -23.85186 1.000 15.38081 794 VAL A C 1
ATOM 493 O O . VAL A 1 65 ? -15.45703 -12.69346 -23.03456 1.000 15.10333 794 VAL A O 1
ATOM 497 N N . VAL A 1 66 ? -17.05433 -14.15861 -23.65724 1.000 13.32309 795 VAL A N 1
ATOM 498 C CA . VAL A 1 66 ? -16.86821 -14.98563 -22.46560 1.000 12.20976 795 VAL A CA 1
ATOM 499 C C . VAL A 1 66 ? -15.59286 -15.80735 -22.64770 1.000 11.92008 795 VAL A C 1
ATOM 500 O O . VAL A 1 66 ? -15.44579 -16.54072 -23.63670 1.000 13.17139 795 VAL A O 1
ATOM 504 N N . VAL A 1 67 ? -14.65455 -15.67322 -21.70537 1.000 12.68492 796 VAL A N 1
ATOM 505 C CA . VAL A 1 67 ? -13.37170 -16.35144 -21.81532 1.000 11.27051 796 VAL A CA 1
ATOM 506 C C . VAL A 1 67 ? -13.16676 -17.42152 -20.74844 1.000 12.32236 796 VAL A C 1
ATOM 507 O O . VAL A 1 67 ? -12.25707 -18.25075 -20.89895 1.000 14.65021 796 VAL A O 1
ATOM 511 N N . ALA A 1 68 ? -13.95493 -17.42838 -19.67189 1.000 10.18772 797 ALA A N 1
ATOM 512 C CA . ALA A 1 68 ? -13.84405 -18.48695 -18.67860 1.000 11.66662 797 ALA A CA 1
ATOM 513 C C . ALA A 1 68 ? -15.17206 -18.60530 -17.95405 1.000 9.81344 797 ALA A C 1
ATOM 514 O O . ALA A 1 68 ? -15.90886 -17.62131 -17.84044 1.000 10.70598 797 ALA A O 1
ATOM 516 N N . ILE A 1 69 ? -15.47915 -19.81902 -17.50839 1.000 9.91867 798 ILE A N 1
ATOM 517 C CA . ILE A 1 69 ? -16.56646 -20.08636 -16.56666 1.000 9.56009 798 ILE A CA 1
ATOM 518 C C . ILE A 1 69 ? -15.94228 -20.56722 -15.27043 1.000 10.69970 798 ILE A C 1
ATOM 519 O O . ILE A 1 69 ? -15.12036 -21.48876 -15.27705 1.000 12.66066 798 ILE A O 1
ATOM 524 N N . LEU A 1 70 ? -16.31486 -19.92945 -14.16563 1.000 9.86062 799 LEU A N 1
ATOM 525 C CA . LEU A 1 70 ? -15.87636 -20.32050 -12.83418 1.000 10.19783 799 LEU A CA 1
ATOM 526 C C . LEU A 1 70 ? -17.06537 -20.82744 -12.03880 1.000 9.91405 799 LEU A C 1
ATOM 527 O O . LEU A 1 70 ? -18.20979 -20.44478 -12.29849 1.000 11.58982 799 LEU A O 1
ATOM 532 N N . GLY A 1 71 ? -16.80121 -21.70809 -11.08749 1.000 9.42894 800 GLY A N 1
ATOM 533 C CA . GLY A 1 71 ? -17.85993 -22.27502 -10.26754 1.000 9.88996 800 GLY A CA 1
ATOM 534 C C . GLY A 1 71 ? -17.39388 -22.52648 -8.85640 1.000 11.57107 800 GLY A C 1
ATOM 535 O O . GLY A 1 71 ? -16.42553 -21.91677 -8.38510 1.000 10.27730 800 GLY A O 1
ATOM 536 N N . LYS A 1 72 ? -18.07260 -23.46086 -8.19015 1.000 11.31412 801 LYS A N 1
ATOM 537 C CA . LYS A 1 72 ? -17.79486 -23.78459 -6.80102 1.000 12.51029 801 LYS A CA 1
ATOM 538 C C . LYS A 1 72 ? -16.30224 -23.93201 -6.54893 1.000 12.86328 801 LYS A C 1
ATOM 539 O O . LYS A 1 72 ? -15.61427 -24.68893 -7.23881 1.000 15.36521 801 LYS A O 1
ATOM 545 N N . ASN A 1 73 ? -15.82145 -23.19401 -5.54605 1.000 12.46675 802 ASN A N 1
ATOM 546 C CA . ASN A 1 73 ? -14.46413 -23.17760 -5.01304 1.000 14.82284 802 ASN A CA 1
ATOM 547 C C . ASN A 1 73 ? -13.43957 -22.53500 -5.93292 1.000 14.49668 802 ASN A C 1
ATOM 548 O O . ASN A 1 73 ? -12.24590 -22.50322 -5.58039 1.000 13.85319 802 ASN A O 1
ATOM 553 N N . ASP A 1 74 ? -13.86584 -21.95646 -7.05361 1.000 12.43151 803 ASP A N 1
ATOM 554 C CA . ASP A 1 74 ? -12.95435 -21.14635 -7.83752 1.000 9.75928 803 ASP A CA 1
ATOM 555 C C . ASP A 1 74 ? -12.81963 -19.76714 -7.20378 1.000 13.00093 803 ASP A C 1
ATOM 556 O O . ASP A 1 74 ? -13.65059 -19.34462 -6.39716 1.000 12.04559 803 ASP A O 1
ATOM 561 N N . ILE A 1 75 ? -11.73362 -19.07615 -7.56669 1.000 10.41859 804 ILE A N 1
ATOM 562 C CA . ILE A 1 75 ? -11.29930 -17.83772 -6.92807 1.000 10.28723 804 ILE A CA 1
ATOM 563 C C . ILE A 1 75 ? -10.95014 -16.83189 -8.01325 1.000 9.91997 804 ILE A C 1
ATOM 564 O O . ILE A 1 75 ? -10.32527 -17.19332 -9.01893 1.000 11.20435 804 ILE A O 1
ATOM 569 N N . PHE A 1 76 ? -11.34873 -15.57076 -7.82720 1.000 10.31896 805 PHE A N 1
ATOM 570 C CA . PHE A 1 76 ? -10.93343 -14.54643 -8.77851 1.000 10.31449 805 PHE A CA 1
ATOM 571 C C . PHE A 1 76 ? -10.57975 -13.24464 -8.05998 1.000 10.69852 805 PHE A C 1
ATOM 572 O O . PHE A 1 76 ? -11.01790 -12.98209 -6.93411 1.000 11.08228 805 PHE A O 1
ATOM 580 N N . GLY A 1 77 ? -9.73401 -12.45138 -8.72830 1.000 10.29271 806 GLY A N 1
ATOM 581 C CA . GLY A 1 77 ? -9.10162 -11.27860 -8.14949 1.000 10.47885 806 GLY A CA 1
ATOM 582 C C . GLY A 1 77 ? -7.64794 -11.29081 -8.57148 1.000 10.86010 806 GLY A C 1
ATOM 583 O O . GLY A 1 77 ? -7.32604 -11.78399 -9.65385 1.000 11.85270 806 GLY A O 1
ATOM 584 N N . GLU A 1 78 ? -6.75245 -10.78654 -7.72801 1.000 10.93043 807 GLU A N 1
ATOM 585 C CA . GLU A 1 78 ? -5.32270 -10.87970 -7.96462 1.000 11.21516 807 GLU A CA 1
ATOM 586 C C . GLU A 1 78 ? -4.65347 -11.13078 -6.62241 1.000 12.84011 807 GLU A C 1
ATOM 587 O O . GLU A 1 78 ? -5.24849 -10.85515 -5.57418 1.000 12.33137 807 GLU A O 1
ATOM 593 N N . PRO A 1 79 ? -3.45916 -11.70947 -6.61637 1.000 14.51030 808 PRO A N 1
ATOM 594 C CA . PRO A 1 79 ? -2.71771 -11.81426 -5.35028 1.000 14.50165 808 PRO A CA 1
ATOM 595 C C . PRO A 1 79 ? -2.49466 -10.42618 -4.76857 1.000 13.88782 808 PRO A C 1
ATOM 596 O O . PRO A 1 79 ? -2.04042 -9.51585 -5.45443 1.000 16.53600 808 PRO A O 1
ATOM 600 N N . LEU A 1 80 ? -2.84255 -10.25929 -3.50086 1.000 14.59810 809 LEU A N 1
ATOM 601 C CA . LEU A 1 80 ? -2.84856 -8.93407 -2.90006 1.000 16.65248 809 LEU A CA 1
ATOM 602 C C . LEU A 1 80 ? -1.53645 -8.58461 -2.23732 1.000 15.66339 809 LEU A C 1
ATOM 603 O O . LEU A 1 80 ? -1.40591 -7.48309 -1.69361 1.000 15.71917 809 LEU A O 1
ATOM 608 N N . ASN A 1 81 ? -0.57946 -9.50167 -2.23128 1.000 15.42069 810 ASN A N 1
ATOM 609 C CA . ASN A 1 81 ? 0.65353 -9.32055 -1.48670 1.000 16.06324 810 ASN A CA 1
ATOM 610 C C . ASN A 1 81 ? 1.81391 -8.87266 -2.35249 1.000 20.09228 810 ASN A C 1
ATOM 611 O O . ASN A 1 81 ? 2.93447 -8.75709 -1.84618 1.000 22.55102 810 ASN A O 1
ATOM 616 N N . LEU A 1 82 ? 1.58578 -8.63151 -3.64148 1.000 16.96612 811 LEU A N 1
ATOM 617 C CA . LEU A 1 82 ? 2.68993 -8.36841 -4.55777 1.000 15.71253 811 LEU A CA 1
ATOM 618 C C . LEU A 1 82 ? 2.93464 -6.89178 -4.84173 1.000 16.54805 811 LEU A C 1
ATOM 619 O O . LEU A 1 82 ? 4.05798 -6.53705 -5.21210 1.000 19.30653 811 LEU A O 1
ATOM 624 N N . TYR A 1 83 ? 1.92689 -6.02840 -4.69041 1.000 16.31915 812 TYR A N 1
ATOM 625 C CA . TYR A 1 83 ? 2.07045 -4.60352 -4.95538 1.000 16.45365 812 TYR A CA 1
ATOM 626 C C . TYR A 1 83 ? 1.37090 -3.80889 -3.86794 1.000 15.92488 812 TYR A C 1
ATOM 627 O O . TYR A 1 83 ? 0.40021 -4.27652 -3.26553 1.000 16.93485 812 TYR A O 1
ATOM 636 N N . ALA A 1 84 ? 1.86330 -2.58494 -3.63012 1.000 14.98232 813 ALA A N 1
ATOM 637 C CA . ALA A 1 84 ? 1.26150 -1.73588 -2.60717 1.000 20.36100 813 ALA A CA 1
ATOM 638 C C . ALA A 1 84 ? -0.04579 -1.11024 -3.05253 1.000 19.91571 813 ALA A C 1
ATOM 639 O O . ALA A 1 84 ? -0.82898 -0.68615 -2.19775 1.000 21.29191 813 ALA A O 1
ATOM 641 N N . ARG A 1 85 ? -0.29295 -1.05218 -4.36056 1.000 16.77457 814 ARG A N 1
ATOM 642 C CA . ARG A 1 85 ? -1.50087 -0.50036 -4.94245 1.000 16.10129 814 ARG A CA 1
ATOM 643 C C . ARG A 1 85 ? -2.29067 -1.57866 -5.67276 1.000 16.20673 814 ARG A C 1
ATOM 644 O O . ARG A 1 85 ? -1.69786 -2.46254 -6.30788 1.000 14.18575 814 ARG A O 1
ATOM 652 N N . PRO A 1 86 ? -3.61703 -1.52757 -5.62018 1.000 11.57399 815 PRO A N 1
ATOM 653 C CA . PRO A 1 86 ? -4.40821 -2.49067 -6.39740 1.000 10.71806 815 PRO A CA 1
ATOM 654 C C . PRO A 1 86 ? -4.18028 -2.29422 -7.88469 1.000 15.03906 815 PRO A C 1
ATOM 655 O O . PRO A 1 86 ? -4.05500 -1.16474 -8.36478 1.000 14.48615 815 PRO A O 1
ATOM 659 N N . GLY A 1 87 ? -4.16564 -3.40795 -8.62010 1.000 12.01084 816 GLY A N 1
ATOM 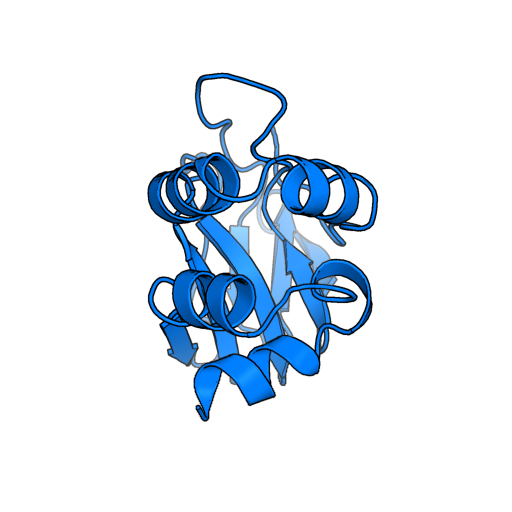660 C CA . GLY A 1 87 ? -4.22633 -3.35865 -10.06809 1.000 10.44263 816 GLY A CA 1
ATOM 661 C C . GLY A 1 87 ? -5.64243 -3.12468 -10.55489 1.000 11.85542 816 GLY A C 1
ATOM 662 O O . GLY A 1 87 ? -6.58458 -2.96838 -9.78143 1.000 13.04861 816 GLY A O 1
ATOM 663 N N . LYS A 1 88 ? -5.78784 -3.08739 -11.87398 1.000 11.27559 817 LYS A N 1
ATOM 664 C CA . LYS A 1 88 ? -7.08021 -2.87251 -12.50919 1.000 10.68552 817 LYS A CA 1
ATOM 665 C C . LYS A 1 88 ? -7.53987 -4.14718 -13.19410 1.000 11.76687 817 LYS A C 1
ATOM 666 O O . LYS A 1 88 ? -6.72231 -4.92323 -13.69651 1.000 12.01579 817 LYS A O 1
ATOM 670 N N . SER A 1 89 ? -8.85602 -4.35250 -13.24237 1.000 9.53989 818 SER A N 1
ATOM 671 C CA . SER A 1 89 ? -9.37385 -5.60467 -13.79047 1.000 8.50693 818 SER A CA 1
ATOM 672 C C . SER A 1 89 ? -9.22405 -5.68222 -15.30770 1.000 11.11170 818 SER A C 1
ATOM 673 O O . SER A 1 89 ? -9.59762 -4.75067 -16.03367 1.000 12.46662 818 SER A O 1
ATOM 676 N N . ASN A 1 90 ? -8.73449 -6.83015 -15.78308 1.000 10.22074 819 ASN A N 1
ATOM 677 C CA . ASN A 1 90 ? -8.64561 -7.05483 -17.22440 1.000 10.74297 819 ASN A CA 1
ATOM 678 C C . ASN A 1 90 ? -9.96230 -7.51702 -17.82690 1.000 12.73436 819 ASN A C 1
ATOM 679 O O . ASN A 1 90 ? -10.02343 -7.72808 -19.04525 1.000 15.32856 819 ASN A O 1
ATOM 684 N N . GLY A 1 91 ? -11.00734 -7.67581 -17.01910 1.000 10.89534 820 GLY A N 1
ATOM 685 C CA . GLY A 1 91 ? -12.24580 -8.18191 -17.58170 1.000 15.89026 820 GLY A CA 1
ATOM 686 C C . GLY A 1 91 ? -13.43830 -7.92646 -16.69055 1.000 11.99022 820 GLY A C 1
ATOM 687 O O . GLY A 1 91 ? -13.30938 -7.52756 -15.53443 1.000 11.74828 820 GLY A O 1
ATOM 688 N N . ASP A 1 92 ? -14.61367 -8.14211 -17.26935 1.000 12.58190 821 ASP A N 1
ATOM 689 C CA . ASP A 1 92 ? -15.86875 -8.13330 -16.52857 1.000 10.78501 821 ASP A CA 1
ATOM 690 C C . ASP A 1 92 ? -16.09353 -9.50271 -15.89168 1.000 10.88798 821 ASP A C 1
ATOM 691 O O . ASP A 1 92 ? -15.75938 -10.55026 -16.46428 1.000 12.98487 821 ASP A O 1
ATOM 696 N N . VAL A 1 93 ? -16.69379 -9.49531 -14.70903 1.000 10.76995 822 VAL A N 1
ATOM 697 C CA . VAL A 1 93 ? -17.03899 -10.71247 -13.99952 1.000 10.04773 822 VAL A CA 1
ATOM 698 C C . VAL A 1 93 ? -18.51966 -10.63382 -13.69229 1.000 11.76538 822 VAL A C 1
ATOM 699 O O . VAL A 1 93 ? -18.96038 -9.69018 -13.03265 1.000 11.43247 822 VAL A O 1
ATOM 703 N N . ARG A 1 94 ? -19.28843 -11.61880 -14.15634 1.000 10.67060 823 ARG A N 1
ATOM 704 C CA . ARG A 1 94 ? -20.73494 -11.53071 -14.04025 1.000 11.53433 823 ARG A CA 1
ATOM 705 C C . ARG A 1 94 ? -21.32183 -12.89216 -13.67707 1.000 11.10016 823 ARG A C 1
ATOM 706 O O . ARG A 1 94 ? -20.82909 -13.93564 -14.10956 1.000 12.39487 823 ARG A O 1
ATOM 714 N N . ALA A 1 95 ? -22.41731 -12.87820 -12.90125 1.000 10.75323 824 ALA A N 1
ATOM 715 C CA . ALA A 1 95 ? -23.07629 -14.13589 -12.56154 1.000 8.87970 824 ALA A CA 1
ATOM 716 C C . ALA A 1 95 ? -23.76554 -14.73440 -13.78488 1.000 10.03710 824 ALA A C 1
ATOM 717 O O . ALA A 1 95 ? -24.47936 -14.03410 -14.51462 1.000 9.97715 824 ALA A O 1
ATOM 719 N N . LEU A 1 96 ? -23.53165 -16.03217 -14.01566 1.000 9.45347 825 LEU A N 1
ATOM 720 C CA . LEU A 1 96 ? -24.29148 -16.79246 -15.00540 1.000 11.13249 825 LEU A CA 1
ATOM 721 C C . LEU A 1 96 ? -25.57230 -17.33773 -14.39698 1.000 9.37027 825 LEU A C 1
ATOM 722 O O . LEU A 1 96 ? -26.65617 -17.15871 -14.95452 1.000 10.83141 825 LEU A O 1
ATOM 727 N N . THR A 1 97 ? -25.45392 -17.99532 -13.24047 1.000 9.61791 826 THR A N 1
ATOM 728 C CA . THR A 1 97 ? -26.58320 -18.47526 -12.45080 1.000 8.45520 826 THR A CA 1
ATOM 729 C C . THR A 1 97 ? -26.67090 -17.62224 -11.18833 1.000 10.55517 826 THR A C 1
ATOM 730 O O . THR A 1 97 ? -25.88568 -16.69135 -10.99512 1.000 12.93912 826 THR A O 1
ATOM 734 N N . TYR A 1 98 ? -27.63254 -17.91925 -10.31279 1.000 10.81007 827 TYR A N 1
ATOM 735 C CA . TYR A 1 98 ? -27.50358 -17.37650 -8.96270 1.000 10.96668 827 TYR A CA 1
ATOM 736 C C . TYR A 1 98 ? -26.18556 -17.85664 -8.37053 1.000 12.50733 827 TYR A C 1
ATOM 737 O O . TYR A 1 98 ? -25.82062 -19.03386 -8.49613 1.000 12.11049 827 TYR A O 1
ATOM 746 N N . CYS A 1 99 ? -25.47837 -16.95357 -7.70065 1.000 13.01919 828 CYS A N 1
ATOM 747 C CA A CYS A 1 99 ? -24.16836 -17.25155 -7.14243 0.500 12.78211 828 CYS A CA 1
ATOM 748 C CA B CYS A 1 99 ? -24.16392 -17.26195 -7.15204 0.500 12.62568 828 CYS A CA 1
ATOM 749 C C . CYS A 1 99 ? -24.08592 -16.80724 -5.69711 1.000 13.07654 828 CYS A C 1
ATOM 750 O O . CYS A 1 99 ? -24.61182 -15.74488 -5.33309 1.000 17.25836 828 CYS A O 1
ATOM 755 N N . ASP A 1 100 ? -23.42435 -17.61964 -4.87389 1.000 13.27018 829 ASP A N 1
ATOM 756 C CA . ASP A 1 100 ? -23.09613 -17.25454 -3.50136 1.000 14.18358 829 ASP A CA 1
ATOM 757 C C . ASP A 1 100 ? -21.58448 -17.17017 -3.43950 1.000 12.79502 829 ASP A C 1
ATOM 758 O O . ASP A 1 100 ? -20.90022 -18.13125 -3.80751 1.000 12.09791 829 ASP A O 1
ATOM 763 N N . LEU A 1 101 ? -21.06329 -16.01658 -3.02547 1.000 11.46276 830 LEU A N 1
ATOM 764 C CA . LEU A 1 101 ? -19.62132 -15.79770 -2.99919 1.000 11.60560 830 LEU A CA 1
ATOM 765 C C . LEU A 1 101 ? -19.18996 -15.34035 -1.61790 1.000 13.88528 830 LEU A C 1
ATOM 766 O O . LEU A 1 101 ? -19.93729 -14.66444 -0.90871 1.000 16.59835 830 LEU A O 1
ATOM 771 N N . HIS A 1 102 ? -17.98965 -15.74221 -1.23585 1.000 10.01146 831 HIS A N 1
ATOM 772 C CA . HIS A 1 102 ? -17.33575 -15.20439 -0.04955 1.000 11.12808 831 HIS A CA 1
ATOM 773 C C . HIS A 1 102 ? -16.37152 -14.13098 -0.51213 1.000 13.39745 831 HIS A C 1
ATOM 774 O O . HIS A 1 102 ? -15.41374 -14.42708 -1.23889 1.000 13.74333 831 HIS A O 1
ATOM 781 N N . LYS A 1 103 ? -16.61043 -12.89783 -0.07035 1.000 11.35110 832 LYS A N 1
ATOM 782 C CA . LYS A 1 103 ? -15.89086 -11.72458 -0.54397 1.000 12.33315 832 LYS A CA 1
ATOM 783 C C . LYS A 1 103 ? -15.18157 -11.07546 0.63033 1.000 10.01210 832 LYS A C 1
ATOM 784 O O . LYS A 1 103 ? -15.79732 -10.88253 1.68194 1.000 12.40555 832 LYS A O 1
ATOM 790 N N . ILE A 1 104 ? -13.89334 -10.76390 0.47373 1.000 8.46140 833 ILE A N 1
ATOM 791 C CA . ILE A 1 104 ? -13.17844 -9.99473 1.49502 1.000 8.56214 833 ILE A CA 1
ATOM 792 C C . ILE A 1 104 ? -12.46895 -8.83167 0.82156 1.000 11.46200 833 ILE A C 1
ATOM 793 O O . ILE A 1 104 ? -11.86378 -8.99137 -0.24259 1.000 11.61401 833 ILE A O 1
ATOM 798 N N . HIS A 1 105 ? -12.59129 -7.65190 1.40746 1.000 12.42401 834 HIS A N 1
ATOM 799 C CA . HIS A 1 105 ? -11.89674 -6.49402 0.86805 1.000 12.54212 834 HIS A CA 1
ATOM 800 C C . HIS A 1 105 ? -10.39633 -6.61289 1.10122 1.000 12.36078 834 HIS A C 1
ATOM 801 O O . HIS A 1 105 ? -9.93864 -7.11059 2.13626 1.000 11.81451 834 HIS A O 1
ATOM 808 N N . ARG A 1 106 ? -9.63744 -6.11236 0.12090 1.000 12.36134 835 ARG A N 1
ATOM 809 C CA . ARG A 1 106 ? -8.17747 -6.13329 0.16474 1.000 10.55634 835 ARG A CA 1
ATOM 810 C C . ARG A 1 106 ? -7.63480 -5.57258 1.47000 1.000 10.54377 835 ARG A C 1
ATOM 811 O O . ARG A 1 106 ? -6.72878 -6.15164 2.08213 1.000 11.25336 835 ARG A O 1
ATOM 819 N N . ASP A 1 107 ? -8.12155 -4.39638 1.87694 1.000 11.91093 836 ASP A N 1
ATOM 820 C CA . ASP A 1 107 ? -7.54845 -3.78378 3.07148 1.000 11.01059 836 ASP A CA 1
ATOM 821 C C . ASP A 1 107 ? -7.81768 -4.64363 4.29404 1.000 11.38442 836 ASP A C 1
ATOM 822 O O . ASP A 1 107 ? -6.98189 -4.72145 5.19911 1.000 12.54647 836 ASP A O 1
ATOM 827 N N . ASP A 1 108 ? -9.00807 -5.25826 4.35591 1.000 10.69834 837 ASP A N 1
ATOM 828 C CA . ASP A 1 108 ? -9.36078 -6.06166 5.52345 1.000 10.79078 837 ASP A CA 1
ATOM 829 C C . ASP A 1 108 ? -8.54235 -7.34032 5.57393 1.000 10.27484 837 ASP A C 1
ATOM 830 O O . ASP A 1 108 ? -8.12052 -7.77041 6.64872 1.000 10.96873 837 ASP A O 1
ATOM 835 N N . LEU A 1 109 ? -8.36056 -7.99480 4.42543 1.000 10.50894 838 LEU A N 1
ATOM 836 C CA . LEU A 1 109 ? -7.57684 -9.22521 4.40617 1.000 9.79007 838 LEU A CA 1
ATOM 837 C C . LEU A 1 109 ? -6.13023 -8.94405 4.78451 1.000 11.59496 838 LEU A C 1
ATOM 838 O O . LEU A 1 109 ? -5.54113 -9.65684 5.60281 1.000 12.82201 838 LEU A O 1
ATOM 843 N N . LEU A 1 110 ? -5.54501 -7.88720 4.22439 1.000 9.96168 839 LEU A N 1
ATOM 844 C CA . LEU A 1 110 ? -4.15503 -7.59705 4.56333 1.000 11.09100 839 LEU A CA 1
ATOM 845 C C . LEU A 1 110 ? -4.01754 -7.25782 6.04826 1.000 11.64862 839 LEU A C 1
ATOM 846 O O . LEU A 1 110 ? -3.01900 -7.61884 6.68353 1.000 12.83170 839 LEU A O 1
ATOM 851 N N . GLU A 1 111 ? -5.01739 -6.57216 6.62181 1.000 11.18127 840 GLU A N 1
ATOM 852 C CA . GLU A 1 111 ? -4.95188 -6.21595 8.03852 1.000 11.72399 840 GLU A CA 1
ATOM 853 C C . GLU A 1 111 ? -5.00151 -7.45755 8.92287 1.000 11.70953 840 GLU A C 1
ATOM 854 O O . GLU A 1 111 ? -4.22771 -7.56708 9.88997 1.000 15.01937 840 GLU A O 1
ATOM 860 N N . VAL A 1 112 ? -5.89498 -8.40451 8.61511 1.000 14.28913 841 VAL A N 1
ATOM 861 C CA . VAL A 1 112 ? -5.92327 -9.64599 9.38884 1.000 13.22448 841 VAL A CA 1
ATOM 862 C C . VAL A 1 112 ? -4.59917 -10.37953 9.25298 1.000 12.51537 841 VAL A C 1
ATOM 863 O O . VAL A 1 112 ? -4.05375 -10.90049 10.23125 1.000 16.19476 841 VAL A O 1
ATOM 867 N N . LEU A 1 113 ? -4.09743 -10.49271 8.02191 1.000 13.17046 842 LEU A N 1
ATOM 868 C CA . LEU A 1 113 ? -2.88632 -11.27906 7.81443 1.000 12.75584 842 LEU A CA 1
ATOM 869 C C . LEU A 1 113 ? -1.68065 -10.63869 8.48224 1.000 15.30924 842 LEU A C 1
ATOM 870 O O . LEU A 1 113 ? -0.71760 -11.34161 8.78366 1.000 15.74874 842 LEU A O 1
ATOM 875 N N . ASP A 1 114 ? -1.73026 -9.33380 8.76709 1.000 16.78282 843 ASP A N 1
ATOM 876 C CA . ASP A 1 114 ? -0.70424 -8.72376 9.61173 1.000 18.32344 843 ASP A CA 1
ATOM 877 C C . ASP A 1 114 ? -0.55638 -9.42161 10.94799 1.000 19.62543 843 ASP A C 1
ATOM 878 O O . ASP A 1 114 ? 0.53662 -9.43048 11.52381 1.000 21.86410 843 ASP A O 1
ATOM 883 N N . MET A 1 115 ? -1.64791 -9.94434 11.49388 1.000 16.96682 844 MET A N 1
ATOM 884 C CA . MET A 1 115 ? -1.59552 -10.56245 12.80793 1.000 21.19645 844 MET A CA 1
ATOM 885 C C . MET A 1 115 ? -1.16286 -12.01265 12.75729 1.000 20.70421 844 MET A C 1
ATOM 886 O O . MET A 1 115 ? -0.94547 -12.61603 13.81006 1.000 21.36579 844 MET A O 1
ATOM 891 N N . TYR A 1 116 ? -1.05429 -12.59142 11.56822 1.000 17.53940 845 TYR A N 1
ATOM 892 C CA . TYR A 1 116 ? -0.79788 -14.02257 11.40889 1.000 15.09176 845 TYR A CA 1
ATOM 893 C C . TYR A 1 116 ? 0.20770 -14.19664 10.28460 1.000 18.36004 845 TYR A C 1
ATOM 894 O O . TYR A 1 116 ? -0.12546 -14.69294 9.20056 1.000 17.26451 845 TYR A O 1
ATOM 903 N N . PRO A 1 117 ? 1.45641 -13.76779 10.49962 1.000 18.59192 846 PRO A N 1
ATOM 904 C CA . PRO A 1 117 ? 2.41587 -13.75903 9.37775 1.000 21.16749 846 PRO A CA 1
ATOM 905 C C . PRO A 1 117 ? 2.75437 -15.14582 8.84665 1.000 17.76522 846 PRO A C 1
ATOM 906 O O . PRO A 1 117 ? 2.96169 -15.30116 7.62751 1.000 18.64439 846 PRO A O 1
ATOM 910 N N . GLU A 1 118 ? 2.81091 -16.16394 9.70193 1.000 21.69291 847 GLU A N 1
ATOM 911 C CA . GLU A 1 118 ? 3.10693 -17.49372 9.17955 1.000 18.47092 84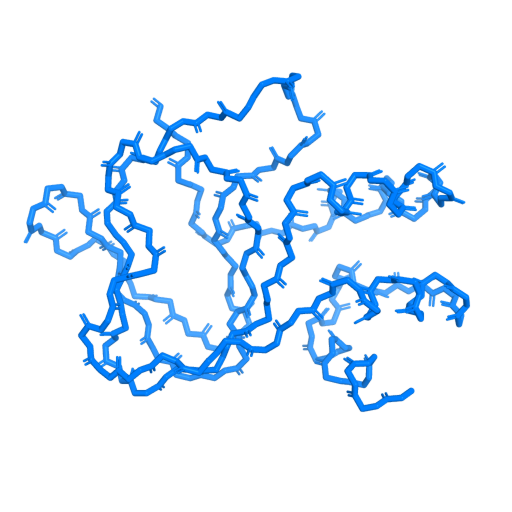7 GLU A CA 1
ATOM 912 C C . GLU A 1 118 ? 1.91035 -18.04416 8.40209 1.000 19.01121 847 GLU A C 1
ATOM 913 O O . GLU A 1 118 ? 2.07884 -18.61465 7.31857 1.000 19.60985 847 GLU A O 1
ATOM 919 N N . PHE A 1 119 ? 0.68337 -17.81090 8.88309 1.000 16.96757 848 PHE A N 1
ATOM 920 C CA . PHE A 1 119 ? -0.48048 -18.18726 8.08223 1.000 15.26207 848 PHE A CA 1
ATOM 921 C C . PHE A 1 119 ? -0.52005 -17.41541 6.76614 1.000 14.70406 848 PHE A C 1
ATOM 922 O O . PHE A 1 119 ? -0.88565 -17.96701 5.71953 1.000 14.94770 848 PHE A O 1
ATOM 930 N N . SER A 1 120 ? -0.16568 -16.12761 6.80831 1.000 14.36741 849 SER A N 1
ATOM 931 C CA . SER A 1 120 ? -0.13937 -15.32106 5.59287 1.000 13.86395 849 SER A CA 1
ATOM 932 C C . SER A 1 120 ? 0.76235 -15.94387 4.53508 1.000 14.51799 849 SER A C 1
ATOM 933 O O . SER A 1 120 ? 0.41179 -15.96397 3.34569 1.000 14.15941 849 SER A O 1
ATOM 936 N N . ASP A 1 121 ? 1.92058 -16.46658 4.94614 1.000 15.51779 850 ASP A N 1
ATOM 937 C CA . ASP A 1 121 ? 2.81099 -17.12304 3.99054 1.000 16.18405 850 ASP A CA 1
ATOM 938 C C . ASP A 1 121 ? 2.15091 -18.34819 3.37122 1.000 16.23991 850 ASP A C 1
ATOM 939 O O . ASP A 1 121 ? 2.20242 -18.55025 2.14358 1.000 17.06427 850 ASP A O 1
ATOM 944 N N . HIS A 1 122 ? 1.50241 -19.15959 4.20223 1.000 16.31701 851 HIS A N 1
ATOM 945 C CA . HIS A 1 122 ? 0.77891 -20.31142 3.69109 1.000 16.32718 851 HIS A CA 1
ATOM 946 C C . HIS A 1 122 ? -0.34977 -19.88288 2.76758 1.000 15.34048 851 HIS A C 1
ATOM 947 O O . HIS A 1 122 ? -0.57234 -20.49600 1.71888 1.000 15.35207 851 HIS A O 1
ATOM 954 N N . PHE A 1 123 ? -1.08654 -18.83808 3.16049 1.000 14.49004 852 PHE A N 1
ATOM 955 C CA . PHE A 1 123 ? -2.25144 -18.41821 2.39537 1.000 13.52137 852 PHE A CA 1
ATOM 956 C C . PHE A 1 123 ? -1.86319 -18.02740 0.97604 1.000 13.40905 852 PHE A C 1
ATOM 957 O O . PHE A 1 123 ? -2.43766 -18.53666 0.00632 1.000 15.31503 852 PHE A O 1
ATOM 965 N N . TRP A 1 124 ? -0.88507 -17.12528 0.82423 1.000 13.57828 853 TRP A N 1
ATOM 966 C CA . TRP A 1 124 ? -0.53961 -16.69331 -0.53250 1.000 13.81854 853 TRP A CA 1
ATOM 967 C C . TRP A 1 124 ? 0.15346 -17.79550 -1.31939 1.000 16.00315 853 TRP A C 1
ATOM 968 O O . TRP A 1 124 ? 0.00724 -17.85793 -2.54536 1.000 17.77898 853 TRP A O 1
ATOM 979 N N . SER A 1 125 ? 0.87985 -18.68628 -0.64702 1.000 15.14552 854 SER A N 1
ATOM 980 C CA A SER A 1 125 ? 1.52904 -19.78206 -1.35558 0.500 17.12998 854 SER A CA 1
ATOM 981 C CA B SER A 1 125 ? 1.52962 -19.78086 -1.35565 0.500 17.13223 854 SER A CA 1
ATOM 982 C C . SER A 1 125 ? 0.51163 -20.79081 -1.87202 1.000 17.49306 854 SER A C 1
ATOM 983 O O . SER A 1 125 ? 0.65200 -21.31015 -2.98744 1.000 21.50199 854 SER A O 1
ATOM 988 N N . SER A 1 126 ? -0.51508 -21.07742 -1.08414 1.000 18.28251 855 SER A N 1
ATOM 989 C CA . SER A 1 126 ? -1.48486 -22.11014 -1.42766 1.000 20.17411 855 SER A CA 1
ATOM 990 C C . SER A 1 126 ? -2.69806 -21.58058 -2.16332 1.000 21.09794 855 SER A C 1
ATOM 991 O O . SER A 1 126 ? -3.46789 -22.38361 -2.70542 1.000 26.10267 855 SER A O 1
ATOM 994 N N . LEU A 1 127 ? -2.92243 -20.26634 -2.14455 1.000 18.24203 856 LEU A N 1
ATOM 995 C CA . LEU A 1 127 ? -3.97103 -19.68997 -2.96028 1.000 17.11822 856 LEU A CA 1
ATOM 996 C C . LEU A 1 127 ? -3.64745 -19.95543 -4.41294 1.000 22.23203 856 LEU A C 1
ATOM 997 O O . LEU A 1 127 ? -2.55449 -19.64789 -4.89519 1.000 30.68963 856 LEU A O 1
ATOM 1002 N N . GLU A 1 128 ? -4.58618 -20.55454 -5.09440 1.000 21.17860 857 GLU A N 1
ATOM 1003 C CA . GLU A 1 128 ? -4.43473 -20.81210 -6.51322 1.000 21.65497 857 GLU A CA 1
ATOM 1004 C C . GLU A 1 128 ? -5.58570 -20.03533 -7.12543 1.000 19.13212 857 GLU A C 1
ATOM 1005 O O . GLU A 1 128 ? -6.70392 -20.54196 -7.24632 1.000 21.00892 857 GLU A O 1
ATOM 1008 N N . ILE A 1 129 ? -5.33574 -18.76348 -7.44556 1.000 13.98108 858 ILE A N 1
ATOM 1009 C CA . ILE A 1 129 ? -6.38893 -17.95076 -8.03025 1.000 12.27546 858 ILE A CA 1
ATOM 1010 C C . ILE A 1 129 ? -6.73852 -18.52365 -9.39163 1.000 13.16573 858 ILE A C 1
ATOM 1011 O O . ILE A 1 129 ? -5.85849 -18.71819 -10.23994 1.000 15.93922 858 ILE A O 1
ATOM 1016 N N . THR A 1 130 ? -8.02442 -18.83679 -9.58250 1.000 12.29932 859 THR A N 1
ATOM 1017 C CA . THR A 1 130 ? -8.47030 -19.52731 -10.78846 1.000 11.03846 859 THR A CA 1
ATOM 1018 C C . THR A 1 130 ? -8.41463 -18.60961 -11.99127 1.000 11.78131 859 THR A C 1
ATOM 1019 O O . THR A 1 130 ? -8.04787 -19.03141 -13.09290 1.000 14.08416 859 THR A O 1
ATOM 1023 N N . PHE A 1 131 ? -8.81043 -17.35607 -11.80555 1.000 11.82041 860 PHE A N 1
ATOM 1024 C CA . PHE A 1 131 ? -8.70254 -16.36032 -12.86240 1.000 10.44112 860 PHE A CA 1
ATOM 1025 C C . PHE A 1 131 ? -8.10214 -15.09323 -12.27923 1.000 10.72738 860 PHE A C 1
ATOM 1026 O O . PHE A 1 131 ? -8.73921 -14.40270 -11.47752 1.000 11.69252 860 PHE A O 1
ATOM 1034 N N . ASN A 1 132 ? -6.85854 -14.81462 -12.66189 1.000 10.56711 861 ASN A N 1
ATOM 1035 C CA . ASN A 1 132 ? -6.16291 -13.60335 -12.24649 1.000 10.55833 861 ASN A CA 1
ATOM 1036 C C . ASN A 1 132 ? -6.60666 -12.44480 -13.13075 1.000 10.15424 861 ASN A C 1
ATOM 1037 O O . ASN A 1 132 ? -6.36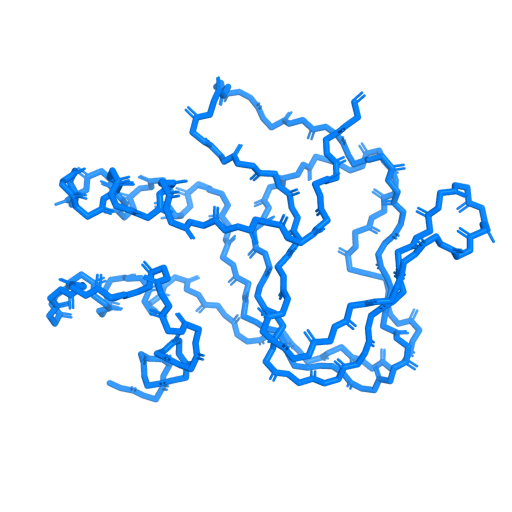721 -12.44314 -14.34433 1.000 13.04566 861 ASN A O 1
ATOM 1042 N N . LEU A 1 133 ? -7.26523 -11.46281 -12.51846 1.000 9.96007 862 LEU A N 1
ATOM 1043 C CA . LEU A 1 133 ? -7.83012 -10.33867 -13.24911 1.000 9.50257 862 LEU A CA 1
ATOM 1044 C C . LEU A 1 133 ? -6.85696 -9.17708 -13.43704 1.000 10.12475 862 LEU A C 1
ATOM 1045 O O . LEU A 1 133 ? -7.24591 -8.14413 -14.00354 1.000 10.47963 862 LEU A O 1
ATOM 1050 N N . ARG A 1 134 ? -5.59786 -9.30148 -13.01538 1.000 9.80245 863 ARG A N 1
ATOM 1051 C CA . ARG A 1 134 ? -4.70271 -8.15618 -13.12724 1.000 10.98746 863 ARG A CA 1
ATOM 1052 C C . ARG A 1 134 ? -4.43666 -7.79278 -14.58333 1.000 14.15730 863 ARG A C 1
ATOM 1053 O O . ARG A 1 134 ? -3.99635 -8.63504 -15.37398 1.000 15.33251 863 ARG A O 1
ATOM 1061 N N . ASP A 1 135 ? -4.69205 -6.53018 -14.93000 1.000 12.51038 864 ASP A N 1
ATOM 1062 C CA . ASP A 1 135 ? -4.40942 -6.02185 -16.26761 1.000 12.89032 864 ASP A CA 1
ATOM 1063 C C . ASP A 1 135 ? -2.96708 -5.58659 -16.40600 1.000 23.52078 864 ASP A C 1
ATOM 1064 O O . ASP A 1 135 ? -2.45984 -5.56486 -17.52914 1.000 29.07955 864 ASP A O 1
#

Secondary structure (DSSP, 8-state):
-HHHHHHHTSHHHHTT--HHHHHHHHHH-EEEEEPTT-EEE-TT-B--EEEEEEES-EEEEETTEEEEEE-TT-EEE--TTS-SS--BBSSEEEESS-EEEEEEEHHHHHHHHHT-HHHHHHHHHH---SEE-B-

Organism: Rattus norvegicus (NCBI:txid10116)

CATH classification: 2.60.120.10

Solvent-accessible surface area: 7141 Å² total; per-residue (Å²): 71,87,44,4,184,32,0,86,97,8,93,39,11,2,167,68,22,89,114,32,2,18,134,31,0,17,148,83,3,91,55,40,133,5,52,66,46,69,53,32,8,99,61,45,57,104,5,62,7,0,14,0,0,7,111,24,30,0,23,0,10,140,58,139,100,62,71,25,95,7,18,126,63,38,10,0,0,4,32,2,76,110,118,96,190,33,11,78,4,25,0,40,0,79,2,83,61,164,2,29,0,6,56,0,90,16,113,36,0,53,101,10,6,114,134,57,95,160,22,21,109,49,0,34,93,29,16,102,36,66,45,70,0,89,126